Protein AF-A0A6B3EAW4-F1 (afdb_monomer)

Nearest PDB structures (foldseek):
  4zwm-assembly1_A  TM=9.586E-01  e=9.683E-06  Toxoplasma gondii ME49
  5eqc-assembly1_B  TM=9.571E-01  e=2.027E-05  Toxoplasma gondii
  6hx7-assembly3_C-3  TM=9.574E-01  e=2.651E-05  Homo sapiens
  5eqc-assembly1_A  TM=9.568E-01  e=2.479E-05  Toxoplasma gondii
  7lk1-assembly1_A  TM=9.519E-01  e=2.651E-05  Homo sapiens

Radius of gyration: 15.88 Å; Cα contacts (8 Å, |Δi|>4): 65; chains: 1; bounding box: 31×24×44 Å

Structure (mmCIF, N/CA/C/O backbone):
data_AF-A0A6B3EAW4-F1
#
_entry.id   AF-A0A6B3EAW4-F1
#
loop_
_atom_site.group_PDB
_atom_site.id
_atom_site.type_symbol
_atom_site.label_atom_id
_atom_site.label_alt_id
_atom_site.label_comp_id
_atom_site.label_asym_id
_atom_site.label_entity_id
_atom_site.label_seq_id
_atom_site.pdbx_PDB_ins_code
_atom_site.Cartn_x
_atom_site.Cartn_y
_atom_site.Cartn_z
_atom_site.occupancy
_atom_site.B_iso_or_equiv
_atom_site.auth_seq_id
_atom_site.auth_comp_id
_atom_site.auth_asym_id
_atom_site.auth_atom_id
_atom_site.pdbx_PDB_model_num
ATOM 1 N N . TYR A 1 1 ? 7.630 15.317 -21.674 1.00 55.28 1 TYR A N 1
ATOM 2 C CA . TYR A 1 1 ? 6.989 14.127 -22.265 1.00 55.28 1 TYR A CA 1
ATOM 3 C C . TYR A 1 1 ? 7.961 12.978 -22.059 1.00 55.28 1 TYR A C 1
ATOM 5 O O . TYR A 1 1 ? 9.092 13.108 -22.505 1.00 55.28 1 TYR A O 1
ATOM 13 N N . HIS A 1 2 ? 7.605 11.963 -21.270 1.00 70.44 2 HIS A N 1
ATOM 14 C CA . HIS A 1 2 ? 8.522 10.872 -20.920 1.00 70.44 2 HIS A CA 1
ATOM 15 C C . HIS A 1 2 ? 8.148 9.642 -21.752 1.00 70.44 2 HIS A C 1
ATOM 17 O O . HIS A 1 2 ? 7.221 8.908 -21.417 1.00 70.44 2 HIS A O 1
ATOM 23 N N . ASP A 1 3 ? 8.851 9.455 -22.862 1.00 86.44 3 ASP A N 1
ATOM 24 C CA . ASP A 1 3 ? 8.688 8.354 -23.821 1.00 86.44 3 ASP A CA 1
ATOM 25 C C . ASP A 1 3 ? 8.824 6.956 -23.189 1.00 86.44 3 ASP A C 1
ATOM 27 O O . ASP A 1 3 ? 8.162 6.012 -23.609 1.00 86.44 3 ASP A O 1
ATOM 31 N N . ARG A 1 4 ? 9.613 6.831 -22.117 1.00 93.56 4 ARG A N 1
ATOM 32 C CA . ARG A 1 4 ? 9.847 5.557 -21.413 1.00 93.56 4 ARG A CA 1
ATOM 33 C C . ARG A 1 4 ? 8.791 5.177 -20.372 1.00 93.56 4 ARG A C 1
ATOM 35 O O . ARG A 1 4 ? 8.772 4.029 -19.934 1.00 93.56 4 ARG A O 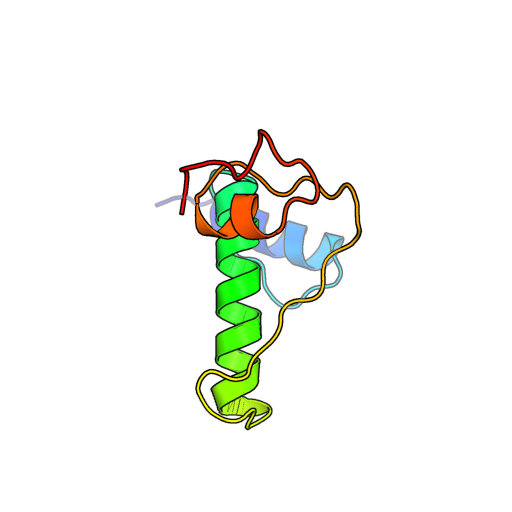1
ATOM 42 N N . PHE A 1 5 ? 7.928 6.102 -19.944 1.00 94.12 5 PHE A N 1
ATOM 43 C CA . PHE A 1 5 ? 7.004 5.840 -18.830 1.00 94.12 5 PHE A CA 1
ATOM 44 C C . PHE A 1 5 ? 5.928 4.808 -19.194 1.00 94.12 5 PHE A C 1
ATOM 46 O O . PHE A 1 5 ? 5.648 3.906 -18.408 1.00 94.12 5 PHE A O 1
ATOM 53 N N . GLY A 1 6 ? 5.375 4.893 -20.409 1.00 94.88 6 GLY A N 1
ATOM 54 C CA . GLY A 1 6 ? 4.389 3.923 -20.894 1.00 94.88 6 GLY A CA 1
ATOM 55 C C . GLY A 1 6 ? 4.957 2.504 -20.979 1.00 94.88 6 GLY A C 1
ATOM 56 O O . GLY A 1 6 ? 4.341 1.565 -20.477 1.00 94.88 6 GLY A O 1
ATOM 57 N N . GLU A 1 7 ? 6.163 2.353 -21.540 1.00 95.94 7 GLU A N 1
ATOM 58 C CA . GLU A 1 7 ? 6.843 1.053 -21.636 1.00 95.94 7 GLU A CA 1
ATOM 59 C C . GLU A 1 7 ? 7.169 0.484 -20.248 1.00 95.94 7 GLU A C 1
ATOM 61 O O . GLU A 1 7 ? 6.934 -0.698 -19.991 1.00 95.94 7 GLU A O 1
ATOM 66 N N . PHE A 1 8 ? 7.657 1.327 -19.332 1.00 95.81 8 PHE A N 1
ATOM 67 C CA . PHE A 1 8 ? 7.909 0.940 -17.945 1.00 95.81 8 PHE A CA 1
ATOM 68 C C . PHE A 1 8 ? 6.645 0.379 -17.280 1.00 95.81 8 PHE A C 1
ATOM 70 O O . PHE A 1 8 ? 6.683 -0.723 -16.729 1.00 95.81 8 PHE A O 1
ATOM 77 N N . CYS A 1 9 ? 5.520 1.092 -17.383 1.00 97.19 9 CYS A N 1
ATOM 78 C CA . CYS A 1 9 ? 4.256 0.656 -16.799 1.00 97.19 9 CYS A CA 1
ATOM 79 C C . CYS A 1 9 ? 3.761 -0.664 -17.407 1.00 97.19 9 CYS A C 1
ATOM 81 O O . CYS A 1 9 ? 3.390 -1.572 -16.665 1.00 97.19 9 CYS A O 1
ATOM 83 N N . ALA A 1 10 ? 3.806 -0.801 -18.736 1.00 96.81 10 ALA A N 1
ATOM 84 C CA . ALA A 1 10 ? 3.368 -2.014 -19.428 1.00 96.81 10 ALA A CA 1
ATOM 85 C C . ALA A 1 10 ? 4.209 -3.240 -19.037 1.00 96.81 10 ALA A C 1
ATOM 87 O O . ALA A 1 10 ? 3.668 -4.304 -18.731 1.00 96.81 10 ALA A O 1
ATOM 88 N N . ARG A 1 11 ? 5.538 -3.089 -18.988 1.00 97.69 11 ARG A N 1
ATOM 89 C CA . ARG A 1 11 ? 6.449 -4.178 -18.612 1.00 97.69 11 ARG A CA 1
ATOM 90 C C . ARG A 1 11 ? 6.299 -4.578 -17.150 1.00 97.69 11 ARG A C 1
ATOM 92 O O . ARG A 1 11 ? 6.339 -5.768 -16.850 1.00 97.69 11 ARG A O 1
ATOM 99 N N . LEU A 1 12 ? 6.106 -3.614 -16.250 1.00 97.69 12 LEU A N 1
ATOM 100 C CA . LEU A 1 12 ? 5.883 -3.900 -14.834 1.00 97.69 12 LEU A CA 1
ATOM 101 C C . LEU A 1 12 ? 4.537 -4.599 -14.603 1.00 97.69 12 LEU A C 1
ATOM 103 O O . LEU A 1 12 ? 4.480 -5.574 -13.858 1.00 97.69 12 LEU A O 1
ATOM 107 N N . ALA A 1 13 ? 3.473 -4.147 -15.274 1.00 98.31 13 ALA A N 1
ATOM 108 C CA . ALA A 1 13 ? 2.160 -4.786 -15.221 1.00 98.31 13 ALA A CA 1
ATOM 109 C C . ALA A 1 13 ? 2.239 -6.255 -15.674 1.00 98.31 13 ALA A C 1
ATOM 111 O O . ALA A 1 13 ? 1.790 -7.148 -14.953 1.00 98.31 13 ALA A O 1
ATOM 112 N N . ALA A 1 14 ? 2.908 -6.510 -16.806 1.00 98.44 14 ALA A N 1
ATOM 113 C CA . ALA A 1 14 ? 3.137 -7.858 -17.318 1.00 98.44 14 ALA A CA 1
ATOM 114 C C . ALA A 1 14 ? 3.956 -8.723 -16.344 1.00 98.44 14 ALA A C 1
ATOM 116 O O . ALA A 1 14 ? 3.571 -9.855 -16.059 1.00 98.44 14 ALA A O 1
ATOM 117 N N . LEU A 1 15 ? 5.045 -8.183 -15.785 1.00 98.31 15 LEU A N 1
ATOM 118 C CA . LEU A 1 15 ? 5.887 -8.887 -14.813 1.00 98.31 15 LEU A CA 1
ATOM 119 C C . LEU A 1 15 ? 5.110 -9.289 -13.550 1.00 98.31 15 LEU A C 1
ATOM 121 O O . LEU A 1 15 ? 5.296 -10.387 -13.033 1.00 98.31 15 LEU A O 1
ATOM 125 N N . CYS A 1 16 ? 4.249 -8.406 -13.043 1.00 97.75 16 CYS A N 1
ATOM 126 C CA . CYS A 1 16 ? 3.478 -8.640 -11.822 1.00 97.75 16 CYS A CA 1
ATOM 127 C C . CYS A 1 16 ? 2.152 -9.387 -12.054 1.00 97.75 16 CYS A C 1
ATOM 129 O O . CYS A 1 16 ? 1.422 -9.620 -11.086 1.00 97.75 16 CYS A O 1
ATOM 131 N N . GLY A 1 17 ? 1.810 -9.723 -13.304 1.00 98.12 17 GLY A N 1
ATOM 132 C CA . GLY A 1 17 ? 0.520 -10.325 -13.653 1.00 98.12 17 GLY A CA 1
ATOM 133 C C . GLY A 1 17 ? -0.667 -9.433 -13.274 1.00 98.12 17 GLY A C 1
ATOM 134 O O . GLY A 1 17 ? -1.639 -9.910 -12.686 1.00 98.12 17 GLY A O 1
ATOM 135 N N . LYS A 1 18 ? -0.562 -8.123 -13.524 1.00 97.75 18 LYS A N 1
ATOM 136 C CA . LYS A 1 18 ? -1.594 -7.119 -13.221 1.00 97.75 18 LYS A CA 1
ATOM 137 C C . LYS A 1 18 ? -2.060 -6.415 -14.488 1.00 97.75 18 LYS A C 1
ATOM 139 O O . LYS A 1 18 ? -1.306 -6.279 -15.442 1.00 97.75 18 LYS A O 1
ATOM 144 N N . GLU A 1 19 ? -3.294 -5.924 -14.460 1.00 97.44 19 GLU A N 1
ATOM 145 C CA . GLU A 1 19 ? -3.889 -5.157 -15.564 1.00 97.44 19 GLU A CA 1
ATOM 146 C C . GLU A 1 19 ? -3.370 -3.713 -15.621 1.00 97.44 19 GLU A C 1
ATOM 148 O O . GLU A 1 19 ? -3.276 -3.121 -16.692 1.00 97.44 19 GLU A O 1
ATOM 153 N N . ALA A 1 20 ? -3.012 -3.142 -14.468 1.00 95.69 20 ALA A N 1
ATOM 154 C CA . ALA A 1 20 ? -2.544 -1.769 -14.347 1.00 95.69 20 ALA A CA 1
ATOM 155 C C . ALA A 1 20 ? -1.500 -1.628 -13.234 1.00 95.69 20 ALA A C 1
ATOM 157 O O . ALA A 1 20 ? -1.454 -2.421 -12.289 1.00 95.69 20 ALA A O 1
ATOM 158 N N . VAL A 1 21 ? -0.690 -0.574 -13.333 1.00 97.06 21 VAL A N 1
ATOM 159 C CA . VAL A 1 21 ? 0.255 -0.147 -12.297 1.00 97.06 21 VAL A CA 1
ATOM 160 C C . VAL A 1 21 ? 0.112 1.350 -12.054 1.00 97.06 21 VAL A C 1
ATOM 162 O O . VAL A 1 21 ? -0.170 2.115 -12.974 1.00 97.06 21 VAL A O 1
ATOM 165 N N . LEU A 1 22 ? 0.331 1.764 -10.810 1.00 97.06 22 LEU A N 1
ATOM 166 C CA . LEU A 1 22 ? 0.334 3.164 -10.402 1.00 97.06 22 LEU A CA 1
ATOM 167 C C . LEU A 1 22 ? 1.642 3.449 -9.651 1.00 97.06 22 LEU A C 1
ATOM 169 O O . LEU A 1 22 ? 1.737 3.138 -8.463 1.00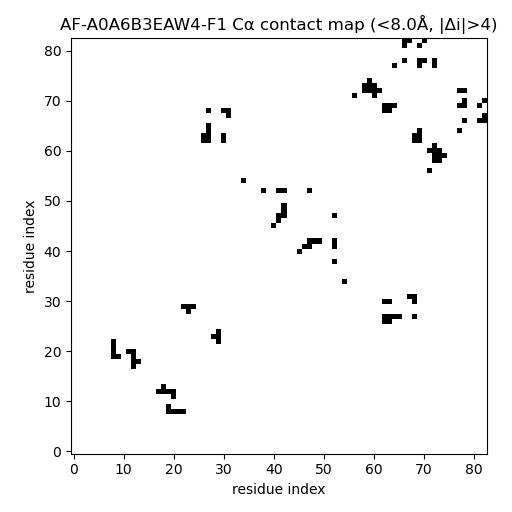 97.06 22 LEU A O 1
ATOM 173 N N . PRO A 1 23 ? 2.675 3.965 -10.340 1.00 95.81 23 PRO A N 1
ATOM 174 C CA . PRO A 1 23 ? 3.952 4.279 -9.711 1.00 95.81 23 PRO A CA 1
ATOM 175 C C . PRO A 1 23 ? 3.817 5.428 -8.704 1.00 95.81 23 PRO A C 1
ATOM 177 O O . PRO A 1 23 ? 3.226 6.459 -9.016 1.00 95.81 23 PRO A O 1
ATOM 180 N N . MET A 1 24 ? 4.413 5.252 -7.524 1.00 96.62 24 MET A N 1
ATOM 181 C CA . MET A 1 24 ? 4.574 6.284 -6.491 1.00 96.62 24 MET A CA 1
ATOM 182 C C . MET A 1 24 ? 6.068 6.502 -6.214 1.00 96.62 24 MET A C 1
ATOM 184 O O . MET A 1 24 ? 6.890 5.665 -6.591 1.00 96.62 24 MET A O 1
ATOM 188 N N . ASN A 1 25 ? 6.435 7.602 -5.551 1.00 96.62 25 ASN A N 1
ATOM 189 C CA . ASN A 1 25 ? 7.844 7.934 -5.308 1.00 96.62 25 ASN A CA 1
ATOM 190 C C . ASN A 1 25 ? 8.425 7.133 -4.137 1.00 96.62 25 ASN A C 1
ATOM 192 O O . ASN A 1 25 ?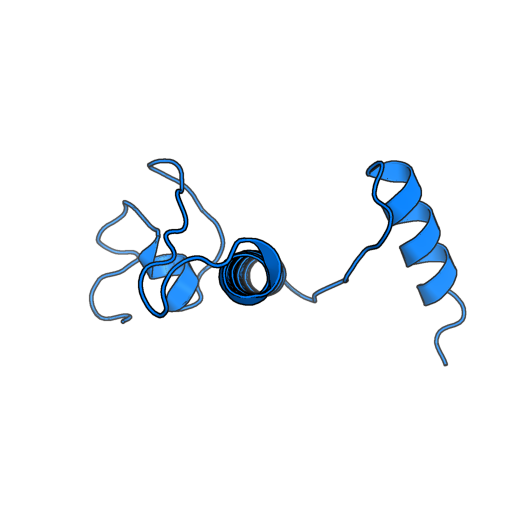 9.609 6.799 -4.136 1.00 96.62 25 ASN A O 1
ATOM 196 N N . THR A 1 26 ? 7.602 6.819 -3.133 1.00 97.69 26 THR A N 1
ATOM 197 C CA . THR A 1 26 ? 8.023 6.074 -1.938 1.00 97.69 26 THR A CA 1
ATOM 198 C C . THR A 1 26 ? 7.133 4.867 -1.649 1.00 97.69 26 THR A C 1
ATOM 200 O O . THR A 1 26 ? 5.978 4.792 -2.069 1.00 97.69 26 THR A O 1
ATOM 203 N N . GLY A 1 27 ? 7.653 3.928 -0.852 1.00 96.88 27 GLY A N 1
ATOM 204 C CA . GLY A 1 27 ? 6.866 2.791 -0.367 1.00 96.88 27 GLY A CA 1
ATOM 205 C C . GLY A 1 27 ? 5.673 3.208 0.502 1.00 96.88 27 GLY A C 1
ATOM 206 O O . GLY A 1 27 ? 4.607 2.611 0.391 1.00 96.88 27 GLY A O 1
ATOM 207 N N . ALA A 1 28 ? 5.814 4.267 1.308 1.00 96.69 28 ALA A N 1
ATOM 208 C CA . ALA A 1 28 ? 4.720 4.767 2.142 1.00 96.69 28 ALA A CA 1
ATOM 209 C C . ALA A 1 28 ? 3.566 5.318 1.287 1.00 96.69 28 ALA A C 1
ATOM 211 O O . ALA A 1 28 ? 2.410 4.976 1.516 1.00 96.69 28 ALA A O 1
ATOM 212 N N . GLU A 1 29 ? 3.878 6.096 0.246 1.00 97.81 29 GLU A N 1
ATOM 213 C CA . GLU A 1 29 ? 2.878 6.580 -0.713 1.00 97.81 29 GLU A CA 1
ATOM 214 C C . GLU A 1 29 ? 2.179 5.433 -1.459 1.00 97.81 29 GLU A C 1
ATOM 216 O O . GLU A 1 29 ? 0.969 5.491 -1.695 1.00 97.81 29 GLU A O 1
ATOM 221 N N . ALA A 1 30 ? 2.920 4.377 -1.817 1.00 97.81 30 ALA A N 1
ATOM 222 C CA . ALA A 1 30 ? 2.346 3.189 -2.444 1.00 97.81 30 ALA A CA 1
ATOM 223 C C . ALA A 1 30 ? 1.347 2.479 -1.511 1.00 97.81 30 ALA A C 1
ATOM 225 O O . ALA A 1 30 ? 0.261 2.099 -1.953 1.00 97.81 30 ALA A O 1
ATOM 226 N N . VAL A 1 31 ? 1.660 2.354 -0.216 1.00 97.38 31 VAL A N 1
ATOM 227 C CA . VAL A 1 31 ? 0.748 1.760 0.778 1.00 97.38 31 VAL A CA 1
ATOM 228 C C . VAL A 1 31 ? -0.479 2.639 1.020 1.00 97.38 31 VAL A C 1
ATOM 230 O O . VAL A 1 31 ? -1.595 2.124 1.006 1.00 97.38 31 VAL A O 1
ATOM 233 N N . GLU A 1 32 ? -0.314 3.951 1.192 1.00 97.25 32 GLU A N 1
ATOM 234 C CA . GLU A 1 32 ? -1.438 4.894 1.336 1.00 97.25 32 GLU A CA 1
ATOM 235 C C . GLU A 1 32 ? -2.384 4.807 0.132 1.00 97.25 32 GLU A C 1
ATOM 237 O O . GLU A 1 32 ? -3.607 4.758 0.273 1.00 97.25 32 GLU A O 1
ATOM 242 N N . THR A 1 33 ? -1.814 4.708 -1.071 1.00 98.00 33 THR A N 1
ATOM 243 C CA . THR A 1 33 ? -2.571 4.515 -2.311 1.00 98.00 33 THR A CA 1
ATOM 244 C C . THR A 1 33 ? -3.326 3.188 -2.302 1.00 98.00 33 THR A C 1
ATOM 246 O O . THR A 1 33 ? -4.519 3.172 -2.599 1.00 98.00 33 THR A O 1
ATOM 249 N N . ALA A 1 34 ? -2.691 2.087 -1.892 1.00 97.38 34 ALA A N 1
ATOM 250 C CA . ALA A 1 34 ? -3.356 0.790 -1.767 1.00 97.38 34 ALA A CA 1
ATOM 251 C C . ALA A 1 34 ? -4.516 0.822 -0.754 1.00 97.38 34 ALA A C 1
ATOM 253 O O . ALA A 1 34 ? -5.600 0.317 -1.050 1.00 97.38 34 ALA A O 1
ATOM 254 N N . VAL A 1 35 ? -4.333 1.470 0.404 1.00 97.25 35 VAL A N 1
ATOM 255 C CA . VAL A 1 35 ? -5.383 1.645 1.426 1.00 97.25 35 VAL A CA 1
ATOM 256 C C . VAL A 1 35 ? -6.551 2.467 0.880 1.00 97.25 35 VAL A C 1
ATOM 258 O O . VAL A 1 35 ? -7.708 2.083 1.068 1.00 97.25 35 VAL A O 1
ATOM 261 N N . LYS A 1 36 ? -6.272 3.569 0.174 1.00 97.69 36 LYS A N 1
ATOM 262 C CA . LYS A 1 36 ? -7.302 4.402 -0.467 1.00 97.69 36 LYS A CA 1
ATOM 263 C C . LYS A 1 36 ? -8.088 3.611 -1.506 1.00 97.69 36 LYS A C 1
ATOM 265 O O . LYS A 1 36 ? -9.315 3.635 -1.469 1.00 97.69 36 LYS A O 1
ATOM 270 N N . THR A 1 37 ? -7.401 2.884 -2.384 1.00 98.06 37 THR A N 1
ATOM 271 C CA . THR A 1 37 ? -8.035 2.053 -3.414 1.00 98.06 37 THR A CA 1
ATOM 272 C C . THR A 1 37 ? -8.910 0.970 -2.789 1.00 98.06 37 THR A C 1
ATOM 274 O O . THR A 1 37 ? -10.068 0.831 -3.176 1.00 98.06 37 THR A O 1
ATOM 277 N N . ALA A 1 38 ? -8.411 0.258 -1.773 1.00 98.06 38 ALA A N 1
ATOM 278 C CA . ALA A 1 38 ? -9.166 -0.787 -1.086 1.00 98.06 38 ALA A CA 1
ATOM 279 C C . ALA A 1 38 ? -10.412 -0.242 -0.371 1.00 98.06 38 ALA A C 1
ATOM 281 O O . ALA A 1 38 ? -11.483 -0.837 -0.473 1.00 98.06 38 ALA A O 1
ATOM 282 N N . ARG A 1 39 ? -10.302 0.901 0.324 1.00 98.12 39 ARG A N 1
ATOM 283 C CA . ARG A 1 39 ? -11.450 1.546 0.984 1.00 98.12 39 ARG A CA 1
ATOM 284 C C . ARG A 1 39 ? -12.472 2.055 -0.025 1.00 98.12 39 ARG A C 1
ATOM 286 O O . ARG A 1 39 ? -13.650 1.772 0.144 1.00 98.12 39 ARG A O 1
ATOM 293 N N . LYS A 1 40 ? -12.029 2.754 -1.077 1.00 98.25 40 LYS A N 1
ATOM 294 C CA . LYS A 1 40 ? -12.915 3.271 -2.128 1.00 98.25 40 LYS A CA 1
ATOM 295 C C . LYS A 1 40 ? -13.689 2.135 -2.795 1.00 98.25 40 LYS A C 1
ATOM 297 O O . LYS A 1 40 ? -14.909 2.187 -2.845 1.00 98.25 40 LYS A O 1
ATOM 302 N N . TRP A 1 41 ? -12.994 1.075 -3.208 1.00 98.56 41 TRP A N 1
ATOM 303 C CA . TRP A 1 41 ? -13.635 -0.124 -3.751 1.00 98.56 41 TRP A CA 1
ATOM 304 C C . TRP A 1 41 ? -14.576 -0.787 -2.734 1.00 98.56 41 TRP A C 1
ATOM 306 O O . TRP A 1 41 ? -15.681 -1.196 -3.082 1.00 98.56 41 TRP A O 1
ATOM 316 N N . GLY A 1 42 ? -14.164 -0.852 -1.466 1.00 98.56 42 GLY A N 1
ATOM 317 C CA . GLY A 1 42 ? -14.978 -1.373 -0.373 1.00 98.56 42 GLY A CA 1
ATOM 318 C C . GLY A 1 42 ? -16.318 -0.651 -0.232 1.00 98.56 42 GLY A C 1
ATOM 319 O O . GLY A 1 42 ? -17.338 -1.308 -0.070 1.00 98.56 42 GLY A O 1
ATOM 320 N N . TYR A 1 43 ? -16.320 0.677 -0.326 1.00 98.56 43 TYR A N 1
ATOM 321 C CA . TYR A 1 43 ? -17.532 1.486 -0.222 1.00 98.56 43 TYR A CA 1
ATOM 322 C C . TYR A 1 43 ? -18.361 1.487 -1.512 1.00 98.56 43 TYR A C 1
ATOM 324 O O . TYR A 1 43 ? -19.566 1.284 -1.453 1.00 98.56 43 TYR A O 1
ATOM 332 N N . GLU A 1 44 ? -17.731 1.687 -2.670 1.00 98.50 44 GLU A N 1
ATOM 333 C CA . GLU A 1 44 ? -18.448 1.911 -3.935 1.00 98.50 44 GLU A CA 1
ATOM 334 C C . GLU A 1 44 ? -18.885 0.623 -4.637 1.00 98.50 44 GLU A C 1
ATOM 336 O O . GLU A 1 44 ? -19.880 0.632 -5.351 1.00 98.50 44 GLU A O 1
ATOM 341 N N . ILE A 1 45 ? -18.133 -0.471 -4.477 1.00 98.50 45 ILE A N 1
ATOM 342 C CA . ILE A 1 45 ? -18.366 -1.721 -5.220 1.00 98.50 45 ILE A CA 1
ATOM 343 C C . ILE A 1 45 ? -18.804 -2.849 -4.294 1.00 98.50 45 ILE A C 1
ATOM 345 O O . ILE A 1 45 ? -19.689 -3.625 -4.638 1.00 98.50 45 ILE A O 1
ATOM 349 N N . LYS A 1 46 ? -18.176 -2.967 -3.119 1.00 98.31 46 LYS A N 1
ATOM 350 C CA . LYS A 1 46 ? -18.536 -3.993 -2.128 1.00 98.31 46 LYS A CA 1
ATOM 351 C C . LYS A 1 46 ? -19.651 -3.539 -1.174 1.00 98.31 46 LYS A C 1
ATOM 353 O O . LYS A 1 46 ? -20.129 -4.360 -0.397 1.00 98.31 46 LYS A O 1
ATOM 358 N N . GLU A 1 47 ? -20.037 -2.264 -1.217 1.00 98.31 47 GLU A N 1
ATOM 359 C CA . GLU A 1 47 ? -21.118 -1.688 -0.401 1.00 98.31 47 GLU A CA 1
ATOM 360 C C . GLU A 1 47 ? -20.912 -1.879 1.115 1.00 98.31 47 GLU A C 1
ATOM 362 O O . GLU A 1 47 ? -21.844 -2.107 1.887 1.00 98.31 47 GLU A O 1
ATOM 367 N N . VAL A 1 48 ? -19.660 -1.792 1.575 1.00 98.44 48 VAL A N 1
ATOM 368 C CA . VAL A 1 48 ? -19.349 -1.750 3.010 1.00 98.44 48 VAL A CA 1
ATOM 369 C C . VAL A 1 48 ? -20.014 -0.507 3.624 1.00 98.44 48 VAL A C 1
ATOM 371 O O . VAL A 1 48 ? -19.882 0.572 3.050 1.00 98.44 48 VAL A O 1
ATOM 374 N N . PRO A 1 49 ? -20.676 -0.595 4.795 1.00 98.44 49 PRO A N 1
ATOM 375 C CA . PRO A 1 49 ? -21.279 0.578 5.422 1.00 98.44 49 PRO A CA 1
ATOM 376 C C . PRO A 1 49 ? -20.252 1.681 5.701 1.00 98.44 49 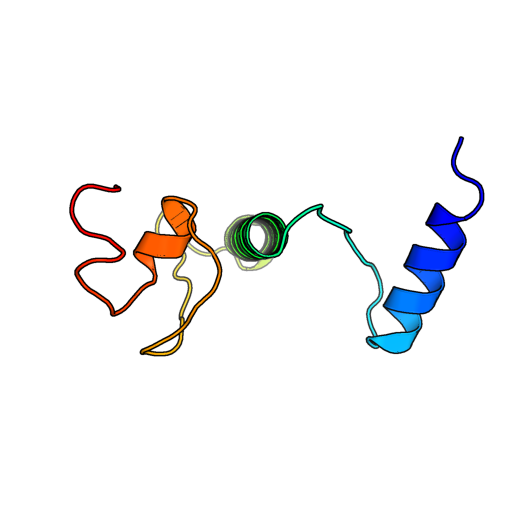PRO A C 1
ATOM 378 O O . PRO A 1 49 ? -19.126 1.403 6.134 1.00 98.44 49 PRO A O 1
ATOM 381 N N . GLU A 1 50 ? -20.643 2.933 5.481 1.00 97.00 50 GLU A N 1
ATOM 382 C CA . GLU A 1 50 ? -19.767 4.092 5.654 1.00 97.00 50 GLU A CA 1
ATOM 383 C C . GLU A 1 50 ? -19.110 4.114 7.046 1.00 97.00 50 GLU A C 1
ATOM 385 O O . GLU A 1 50 ? -19.730 3.810 8.063 1.00 97.00 50 GLU A O 1
ATOM 390 N N . GLY A 1 51 ? -17.809 4.418 7.092 1.00 95.94 51 GLY A N 1
ATOM 391 C CA . GLY A 1 51 ? -17.038 4.476 8.339 1.00 95.94 51 GLY A CA 1
ATOM 392 C C . GLY A 1 51 ? -16.699 3.115 8.963 1.00 95.94 51 GLY A C 1
ATOM 393 O O . GLY A 1 51 ? -15.978 3.066 9.961 1.00 95.94 51 GLY A O 1
ATOM 394 N N . THR A 1 52 ? -17.155 1.999 8.382 1.00 97.69 52 THR A N 1
ATOM 395 C CA . THR A 1 52 ? -16.944 0.659 8.961 1.00 97.69 52 THR A CA 1
ATOM 396 C C . THR A 1 52 ? -15.826 -0.152 8.305 1.00 97.69 52 THR A C 1
ATOM 398 O O . THR A 1 52 ? -15.441 -1.192 8.843 1.00 97.69 52 THR A O 1
ATOM 401 N N . ALA A 1 53 ? -15.242 0.318 7.195 1.00 97.50 53 ALA A N 1
ATOM 402 C CA . ALA A 1 53 ? -14.177 -0.408 6.506 1.00 97.50 53 ALA A CA 1
ATOM 403 C C . ALA A 1 53 ? -12.953 -0.630 7.410 1.00 97.50 53 ALA A C 1
ATOM 405 O O . ALA A 1 53 ? -12.407 0.301 8.011 1.00 97.50 53 ALA A O 1
ATOM 406 N N . LYS A 1 54 ? -12.480 -1.878 7.465 1.00 96.19 54 LYS A N 1
ATOM 407 C CA . LYS A 1 54 ? -11.286 -2.278 8.218 1.00 96.19 54 LYS A CA 1
ATOM 408 C C . LYS A 1 54 ? -10.183 -2.724 7.267 1.00 96.19 54 LYS A C 1
ATOM 410 O O . LYS A 1 54 ? -10.442 -3.428 6.296 1.00 96.19 54 LYS A O 1
ATOM 415 N N . ILE A 1 55 ? -8.953 -2.327 7.579 1.00 96.00 55 ILE A N 1
ATOM 416 C CA . ILE A 1 55 ? -7.737 -2.842 6.947 1.00 96.00 55 ILE A CA 1
ATOM 417 C C . ILE A 1 55 ? -7.067 -3.753 7.970 1.00 96.00 55 ILE A C 1
ATOM 419 O O . ILE A 1 55 ? -6.824 -3.334 9.099 1.00 96.00 55 ILE A O 1
ATOM 423 N N . VAL A 1 56 ? -6.817 -5.003 7.588 1.00 95.81 56 VAL A N 1
ATOM 424 C CA . VAL A 1 56 ? -6.147 -5.988 8.443 1.00 95.81 56 VAL A CA 1
ATOM 425 C C . VAL A 1 56 ? -4.672 -6.031 8.062 1.00 95.81 56 VAL A C 1
ATOM 427 O O . VAL A 1 56 ? -4.342 -6.158 6.885 1.00 95.81 56 VAL A O 1
ATOM 430 N N . VAL A 1 57 ? -3.796 -5.941 9.060 1.00 95.81 57 VAL A N 1
ATOM 431 C CA . VAL A 1 57 ? -2.338 -6.016 8.904 1.00 95.81 57 VAL A CA 1
ATOM 432 C C . VAL A 1 57 ? -1.763 -7.091 9.821 1.00 95.81 57 VAL A C 1
ATOM 434 O O . VAL A 1 57 ? -2.365 -7.449 10.836 1.00 95.81 57 VAL A O 1
ATOM 437 N N . ALA A 1 58 ? -0.583 -7.602 9.483 1.00 96.44 58 ALA A N 1
ATOM 438 C CA . ALA A 1 58 ? 0.136 -8.528 10.349 1.00 96.44 58 ALA A CA 1
ATOM 439 C C . ALA A 1 58 ? 0.729 -7.802 11.570 1.00 96.44 58 ALA A C 1
ATOM 441 O O . ALA A 1 58 ? 1.125 -6.637 11.490 1.00 96.44 58 ALA A O 1
ATOM 442 N N . ARG A 1 59 ? 0.849 -8.500 12.705 1.00 95.94 59 ARG A N 1
ATOM 443 C CA . ARG A 1 59 ? 1.671 -8.023 13.830 1.00 95.94 59 ARG A CA 1
ATOM 444 C C . ARG A 1 59 ? 3.130 -7.895 13.368 1.00 95.94 59 ARG A C 1
ATOM 446 O O . ARG A 1 59 ? 3.589 -8.722 12.587 1.00 95.94 59 ARG A O 1
ATOM 453 N N . ASN A 1 60 ? 3.846 -6.891 13.872 1.00 94.56 60 ASN A N 1
ATOM 454 C CA . ASN A 1 60 ? 5.224 -6.551 13.493 1.00 94.56 60 ASN A CA 1
ATOM 455 C C . ASN A 1 60 ? 5.384 -6.188 12.004 1.00 94.56 60 ASN A C 1
ATOM 457 O O . ASN A 1 60 ? 6.450 -6.389 11.426 1.00 94.56 60 ASN A O 1
ATOM 461 N N . ASN A 1 61 ? 4.327 -5.666 11.372 1.00 94.62 61 ASN A N 1
ATOM 462 C 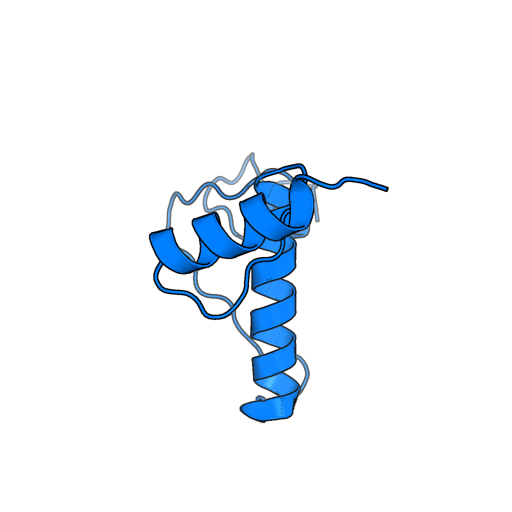CA . ASN A 1 61 ? 4.431 -5.110 10.026 1.00 94.62 61 ASN A CA 1
ATOM 463 C C . ASN A 1 61 ? 5.308 -3.846 10.003 1.00 94.62 61 ASN A C 1
ATOM 465 O O . ASN A 1 61 ? 5.450 -3.148 11.006 1.00 94.62 61 ASN A O 1
ATOM 469 N N . PHE A 1 62 ? 5.847 -3.535 8.825 1.00 94.75 62 PHE A N 1
ATOM 470 C CA . PHE A 1 62 ? 6.480 -2.254 8.533 1.00 94.75 62 PHE A CA 1
ATOM 471 C C . PHE A 1 62 ? 6.066 -1.805 7.131 1.00 94.75 62 PHE A C 1
ATOM 473 O O . PHE A 1 62 ? 6.405 -2.448 6.137 1.00 94.75 62 PHE A O 1
ATOM 480 N N . HIS A 1 63 ? 5.326 -0.700 7.052 1.00 95.75 63 HIS A N 1
ATOM 481 C CA . HIS A 1 63 ? 4.735 -0.220 5.799 1.00 95.75 63 HIS A CA 1
ATOM 482 C C . HIS A 1 63 ? 5.095 1.234 5.456 1.00 95.75 63 HIS A C 1
ATOM 484 O O . HIS A 1 63 ? 4.643 1.762 4.443 1.00 95.75 63 HIS A O 1
ATOM 490 N N . GLY A 1 64 ? 5.912 1.891 6.284 1.00 94.44 64 GLY A N 1
ATOM 491 C CA . GLY A 1 64 ? 6.245 3.308 6.148 1.00 94.44 64 GLY A CA 1
ATOM 492 C C . GLY A 1 64 ? 6.104 4.068 7.465 1.00 94.44 64 GLY A C 1
ATOM 493 O O . GLY A 1 64 ? 5.935 3.465 8.521 1.00 94.44 64 GLY A O 1
ATOM 494 N N . ARG A 1 65 ? 6.220 5.399 7.394 1.00 94.38 65 ARG A N 1
ATOM 495 C CA . ARG A 1 65 ? 6.251 6.294 8.567 1.00 94.38 65 ARG A CA 1
ATOM 496 C C . ARG A 1 65 ? 5.262 7.468 8.497 1.00 94.38 65 ARG A C 1
ATOM 498 O O . ARG A 1 65 ? 5.407 8.425 9.245 1.00 94.38 65 ARG A O 1
ATOM 505 N N . THR A 1 66 ? 4.285 7.436 7.590 1.00 94.06 66 THR A N 1
ATOM 506 C CA . THR A 1 66 ? 3.194 8.428 7.589 1.00 94.06 66 THR A CA 1
ATOM 507 C C . THR A 1 66 ? 2.235 8.147 8.744 1.00 94.06 66 THR A C 1
ATOM 509 O O . THR A 1 66 ? 2.122 6.999 9.167 1.00 94.06 66 THR A O 1
ATOM 512 N N . THR A 1 67 ? 1.512 9.162 9.227 1.00 91.69 67 THR A N 1
ATOM 513 C CA . THR A 1 67 ? 0.561 9.038 10.350 1.00 91.69 67 THR A CA 1
ATOM 514 C C . THR A 1 67 ? -0.421 7.875 10.180 1.00 91.69 67 THR A C 1
ATOM 516 O O . THR A 1 67 ? -0.531 7.027 11.063 1.00 91.69 67 THR A O 1
ATOM 519 N N . THR A 1 68 ? -1.081 7.762 9.022 1.00 90.00 68 THR A N 1
ATOM 520 C CA . THR A 1 68 ? -2.003 6.644 8.760 1.00 90.00 68 THR A CA 1
ATOM 521 C C . THR A 1 68 ? -1.288 5.301 8.849 1.00 90.00 68 THR A C 1
ATOM 523 O O . THR A 1 68 ? -1.808 4.364 9.444 1.00 90.00 68 THR A O 1
ATOM 526 N N . VAL A 1 69 ? -0.088 5.188 8.282 1.00 92.38 69 VAL A N 1
ATOM 527 C CA . VAL A 1 69 ? 0.644 3.922 8.225 1.00 92.38 69 VAL A CA 1
ATOM 528 C C . VAL A 1 69 ? 1.197 3.513 9.589 1.00 92.38 69 VAL A C 1
ATOM 530 O O . VAL A 1 69 ? 1.112 2.338 9.944 1.00 92.38 69 VAL A O 1
ATOM 533 N N . VAL A 1 70 ? 1.717 4.449 10.390 1.00 93.12 70 VAL A N 1
ATOM 534 C CA . VAL A 1 70 ? 2.207 4.120 11.741 1.00 93.12 70 VAL A CA 1
ATOM 535 C C . VAL A 1 70 ? 1.077 3.736 12.693 1.00 93.12 70 VAL A C 1
ATOM 537 O O . VAL A 1 70 ? 1.313 2.949 13.607 1.00 93.12 70 VAL A O 1
ATOM 540 N N . SER A 1 71 ? -0.165 4.167 12.427 1.00 89.81 71 SER A N 1
ATOM 541 C CA . SER A 1 71 ? -1.347 3.697 13.168 1.00 89.81 71 SER A CA 1
ATOM 542 C C . SER A 1 71 ? -1.579 2.178 13.047 1.00 89.81 71 SER A C 1
ATOM 544 O O . SER A 1 71 ? -2.266 1.587 13.878 1.00 89.81 71 SER A O 1
ATOM 546 N N . PHE A 1 72 ? -0.976 1.521 12.046 1.00 91.44 72 PHE A N 1
ATOM 547 C CA . PHE A 1 72 ? -1.038 0.068 11.841 1.00 91.44 72 PHE A CA 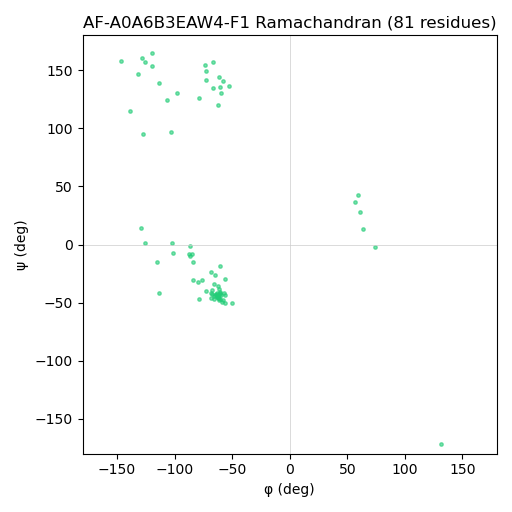1
ATOM 548 C C . PHE A 1 72 ? 0.037 -0.700 12.624 1.00 91.44 72 PHE A C 1
ATOM 550 O O . PHE A 1 72 ? 0.028 -1.935 12.644 1.00 91.44 72 PHE A O 1
ATOM 557 N N . SER A 1 73 ? 1.005 0.003 13.215 1.00 92.06 73 SER A N 1
ATOM 558 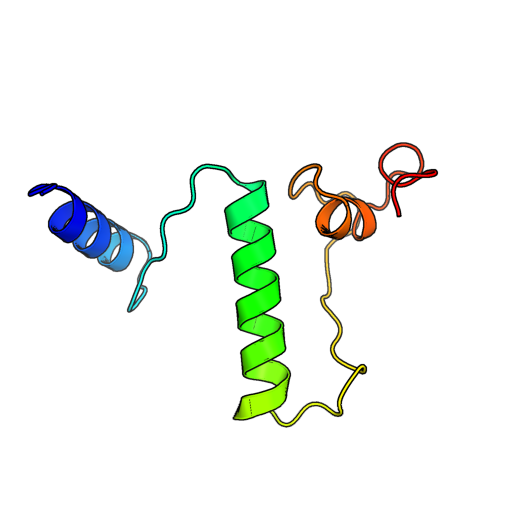C CA . SER A 1 73 ? 2.150 -0.615 13.874 1.00 92.06 73 SER A CA 1
ATOM 559 C C . SER A 1 73 ? 1.754 -1.274 15.193 1.00 92.06 73 SER A C 1
ATOM 561 O O . SER A 1 73 ? 0.976 -0.736 15.982 1.00 92.06 73 SER A O 1
ATOM 563 N N . SER A 1 74 ? 2.345 -2.435 15.475 1.00 92.56 74 SER A N 1
ATOM 564 C CA . SER A 1 74 ? 2.297 -3.029 16.814 1.00 92.56 74 SER A CA 1
ATOM 565 C C . SER A 1 74 ? 3.382 -2.493 17.753 1.00 92.56 74 SER A C 1
ATOM 567 O O . SER A 1 74 ? 3.340 -2.801 18.941 1.00 92.56 74 SER A O 1
ATOM 569 N N . ASP A 1 75 ? 4.332 -1.703 17.245 1.00 91.44 75 ASP A N 1
ATOM 570 C CA . ASP A 1 75 ? 5.333 -0.994 18.044 1.00 91.44 75 ASP A CA 1
ATOM 571 C C . ASP A 1 75 ? 4.707 0.263 18.665 1.00 91.44 75 ASP A C 1
ATOM 573 O O . ASP A 1 75 ? 4.099 1.073 17.965 1.00 91.44 75 ASP A O 1
ATOM 577 N N . HIS A 1 76 ? 4.819 0.401 19.987 1.00 88.12 76 HIS A N 1
ATOM 578 C CA . HIS A 1 76 ? 4.299 1.550 20.723 1.00 88.12 76 HIS A CA 1
ATOM 579 C C . HIS A 1 76 ? 5.024 2.843 20.342 1.00 88.12 76 HIS A C 1
ATOM 581 O O . HIS 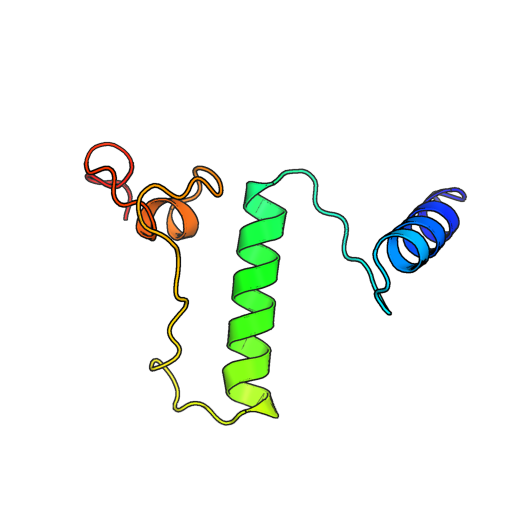A 1 76 ? 4.367 3.850 20.086 1.00 88.12 76 HIS A O 1
ATOM 587 N N . GLU A 1 77 ? 6.351 2.801 20.229 1.00 88.19 77 GLU A N 1
ATOM 588 C CA . GLU A 1 77 ? 7.170 3.987 19.962 1.00 88.19 77 GLU A CA 1
ATOM 589 C C . GLU A 1 77 ? 6.880 4.563 18.576 1.00 88.19 77 GLU A C 1
ATOM 591 O O . GLU A 1 77 ? 6.848 5.775 18.387 1.00 88.19 77 GLU A O 1
ATOM 596 N N . ALA A 1 78 ? 6.572 3.693 17.612 1.00 85.31 78 ALA A N 1
ATOM 597 C CA . ALA A 1 78 ? 6.221 4.100 16.258 1.00 85.31 78 ALA A CA 1
ATOM 598 C C . ALA A 1 78 ? 4.913 4.913 16.173 1.00 85.31 78 ALA A C 1
ATOM 600 O O . ALA A 1 78 ? 4.750 5.679 15.226 1.00 85.31 78 ALA A O 1
ATOM 601 N N . ARG A 1 79 ? 3.980 4.745 17.122 1.00 85.94 79 ARG A N 1
ATOM 602 C CA . ARG A 1 79 ? 2.631 5.355 17.085 1.00 85.94 79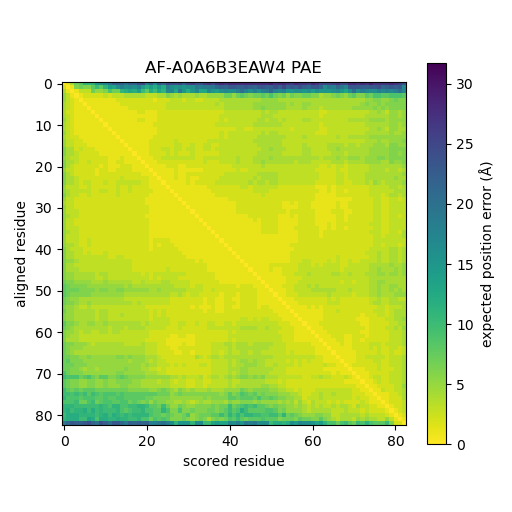 ARG A CA 1
ATOM 603 C C . ARG A 1 79 ? 2.366 6.373 18.195 1.00 85.94 79 ARG A C 1
ATOM 605 O O . ARG A 1 79 ? 1.406 7.134 18.111 1.00 85.94 79 ARG A O 1
ATOM 612 N N . HIS A 1 80 ? 3.189 6.400 19.238 1.00 87.50 80 HIS A N 1
ATOM 613 C CA . HIS A 1 80 ? 2.979 7.263 20.395 1.00 87.50 80 HIS A CA 1
ATOM 614 C C . HIS A 1 80 ? 3.025 8.755 20.013 1.00 87.50 80 HIS A C 1
ATOM 616 O O . HIS A 1 80 ? 4.029 9.239 19.512 1.00 87.50 80 HIS A O 1
ATOM 622 N N . HIS A 1 81 ? 1.929 9.483 20.260 1.00 85.50 81 HIS A N 1
ATOM 623 C CA . HIS A 1 81 ? 1.753 10.915 19.947 1.00 85.50 81 HIS A CA 1
ATOM 624 C C . HIS A 1 81 ? 1.794 11.322 18.459 1.00 85.50 81 HIS A C 1
ATOM 626 O O . HIS A 1 81 ? 1.855 12.515 18.167 1.00 85.50 81 HIS A O 1
ATOM 632 N N . PHE A 1 82 ? 1.706 10.381 17.515 1.00 80.75 82 PHE A N 1
ATOM 633 C CA . PHE A 1 82 ? 1.788 10.689 16.076 1.00 80.75 82 PHE A CA 1
ATOM 634 C C . PHE A 1 82 ? 0.444 10.698 15.330 1.00 80.75 82 PHE A C 1
ATOM 636 O O . PHE A 1 82 ? 0.435 10.963 14.123 1.00 80.75 82 PHE A O 1
ATOM 643 N N . GLY A 1 83 ? -0.667 10.465 16.039 1.00 58.94 83 GLY A N 1
ATOM 644 C CA . GLY A 1 83 ? -2.033 10.461 15.498 1.00 58.94 83 GLY A CA 1
ATOM 645 C C . GLY A 1 83 ? -2.824 9.232 15.906 1.00 58.94 83 GLY A C 1
ATOM 646 O O . GLY A 1 83 ? -2.392 8.116 15.543 1.00 58.94 83 GLY A O 1
#

pLDDT: mean 94.01, std 7.41, range [55.28, 98.56]

Foldseek 3Di:
DDPCPVVVFVVVCVVVVHPGDDDDPDQLVVVVVVVVVVVVCCCPPVVDPPPPDDDDDDAQDDRDQQQVRLVNYPDCVSNPPSD

Solvent-accessible surface area (backbone atoms only — not comparable to full-atom values): 5226 Å² total; per-residue (Å²): 134,69,84,60,54,63,56,52,43,54,53,49,13,60,74,69,74,41,96,68,71,81,91,59,95,44,68,38,57,43,45,54,50,49,53,50,50,53,49,50,44,33,45,78,72,67,60,44,60,88,95,64,79,80,85,89,77,61,84,77,52,85,61,52,80,49,52,77,50,20,61,64,41,69,49,62,80,71,32,64,94,58,104

Secondary structure (DSSP, 8-state):
--HHHHHHHHHHHHHHT-S-----SSHHHHHHHHHHHHHHHHHHTS-PPTT-------TT----SSHHHHTT-S-HHHHTT--

Sequence (83 aa):
YHDRFGEFCARLAALCGKEAVLPMNTGAEAVETAVKTARKWGYEIKEVPEGTAKIVVARNNFHGRTTTVVSFSSDHEARHHFG

Mean predicted aligned error: 3.69 Å